Protein AF-A0A7S3M0L0-F1 (afdb_monomer_lite)

Sequence (128 aa):
MGMGGDDMAPYAPDFDLDLVDRPATVGDTDIGYSRNSKFVDIKLVKKHLLDCITEDIEDAKEVGKKQTDSSFQDLVDRTVRRMPKSETANMSVAVCFICALHLCNEKSLELQVDPNRPLGDFAVVGSS

InterPro domains:
  IPR022816 Condensin complex subunit 2/barren [PF05786] (14-123)
  IPR022816 Condensin complex subunit 2/barren [PTHR13108] (16-124)

Radius of gyration: 35.68 Å; chains: 1; bounding box: 81×87×70 Å

Foldseek 3Di:
DDDDDDDDDPPPPPPVPVVPDDPDDDPPDPPPPPPDDQDADLVLLLVQLVVVVVVQVVVCVVVVHQKGFDWLVVSLVSSLVPDDPSNNVSDDSVSSVVSLVVCCVVQVWDWDADPVCRPDITTIMHGD

Structure (mmCIF, N/CA/C/O backbone):
data_AF-A0A7S3M0L0-F1
#
_entry.id   AF-A0A7S3M0L0-F1
#
loop_
_atom_site.group_PDB
_atom_site.id
_atom_site.type_symbol
_atom_site.label_atom_id
_atom_site.label_alt_id
_atom_site.label_comp_id
_atom_site.label_asym_id
_atom_site.label_entity_id
_atom_site.label_seq_id
_atom_site.pdbx_PDB_ins_code
_atom_site.Cartn_x
_atom_site.Cartn_y
_atom_site.Cartn_z
_atom_site.occupancy
_atom_site.B_iso_or_equiv
_atom_site.auth_seq_id
_atom_site.auth_comp_id
_atom_site.auth_asym_id
_atom_site.auth_atom_id
_atom_site.pdbx_PDB_model_num
ATOM 1 N N . MET A 1 1 ? 63.025 -75.482 -54.380 1.00 38.22 1 MET A N 1
ATOM 2 C CA . MET A 1 1 ? 63.655 -76.181 -53.236 1.00 38.22 1 MET A CA 1
ATOM 3 C C . MET A 1 1 ? 63.935 -75.100 -52.208 1.00 38.22 1 MET A C 1
ATOM 5 O O . MET A 1 1 ? 64.735 -74.236 -52.518 1.00 38.22 1 MET A O 1
ATOM 9 N N . GLY A 1 2 ? 63.045 -74.881 -51.235 1.00 41.84 2 GLY A N 1
ATOM 10 C CA . GLY A 1 2 ? 63.008 -75.587 -49.937 1.00 41.84 2 GLY A CA 1
ATOM 11 C C . GLY A 1 2 ? 63.991 -74.877 -48.993 1.00 41.84 2 GLY A C 1
ATOM 12 O O . GLY A 1 2 ? 65.090 -74.583 -49.432 1.00 41.84 2 GLY A O 1
ATOM 13 N N . MET A 1 3 ? 63.724 -74.510 -47.746 1.00 46.50 3 MET A N 1
ATOM 14 C CA . MET A 1 3 ? 62.667 -74.740 -46.756 1.00 46.50 3 MET A CA 1
ATOM 15 C C . MET A 1 3 ? 62.588 -73.439 -45.917 1.00 46.50 3 MET A C 1
ATOM 17 O O . MET A 1 3 ? 63.526 -72.652 -45.951 1.00 46.50 3 MET A O 1
ATOM 21 N N . GLY A 1 4 ? 61.462 -73.083 -45.301 1.00 44.69 4 GLY A N 1
ATOM 22 C CA . GLY A 1 4 ? 61.120 -73.543 -43.951 1.00 44.69 4 GLY A CA 1
ATOM 23 C C . GLY A 1 4 ? 61.629 -72.541 -42.907 1.00 44.69 4 GLY A C 1
ATOM 24 O O . GLY A 1 4 ? 62.816 -72.235 -42.882 1.00 44.69 4 GLY A O 1
ATOM 25 N N . GLY A 1 5 ? 60.734 -72.023 -42.071 1.00 45.22 5 GLY A N 1
ATOM 26 C CA . GLY A 1 5 ? 61.089 -71.091 -41.005 1.00 45.22 5 GLY A CA 1
ATOM 27 C C . GLY A 1 5 ? 59.846 -70.482 -40.384 1.00 45.22 5 GLY A C 1
ATOM 28 O O . GLY A 1 5 ? 59.372 -69.443 -40.825 1.00 45.22 5 GLY A O 1
ATOM 29 N N . ASP A 1 6 ? 59.293 -71.201 -39.420 1.00 53.94 6 ASP A N 1
ATOM 30 C CA . ASP A 1 6 ? 58.149 -70.838 -38.600 1.00 53.94 6 ASP A CA 1
ATOM 31 C C . ASP A 1 6 ? 58.463 -69.600 -37.740 1.00 53.94 6 ASP A C 1
ATOM 33 O O . ASP A 1 6 ? 59.070 -69.716 -36.677 1.00 53.94 6 ASP A O 1
ATOM 37 N N . ASP A 1 7 ? 58.036 -68.412 -38.172 1.00 50.41 7 ASP A N 1
ATOM 38 C CA . ASP A 1 7 ? 57.990 -67.233 -37.303 1.00 50.41 7 ASP A CA 1
ATOM 39 C C . ASP A 1 7 ? 56.602 -67.140 -36.662 1.00 50.41 7 ASP A C 1
ATOM 41 O O . ASP A 1 7 ? 55.610 -66.706 -37.251 1.00 50.41 7 ASP A O 1
ATOM 45 N N . MET A 1 8 ? 56.559 -67.640 -35.429 1.00 54.06 8 MET A N 1
ATOM 46 C CA . MET A 1 8 ? 55.464 -67.551 -34.473 1.00 54.06 8 MET A CA 1
ATOM 47 C C . MET A 1 8 ? 54.993 -66.093 -34.365 1.00 54.06 8 MET A C 1
ATOM 49 O O . MET A 1 8 ? 55.692 -65.241 -33.819 1.00 54.06 8 MET A O 1
ATOM 53 N N . ALA A 1 9 ? 53.812 -65.797 -34.916 1.00 60.09 9 ALA A N 1
ATOM 54 C CA . ALA A 1 9 ? 53.204 -64.479 -34.807 1.00 60.09 9 ALA A CA 1
ATOM 55 C C . ALA A 1 9 ? 52.973 -64.148 -33.320 1.00 60.09 9 ALA A C 1
ATOM 57 O O . ALA A 1 9 ? 52.259 -64.900 -32.646 1.00 60.09 9 ALA A O 1
ATOM 58 N N . PRO A 1 10 ? 53.531 -63.049 -32.780 1.00 51.78 10 PRO A N 1
ATOM 59 C CA . PRO A 1 10 ? 53.208 -62.642 -31.426 1.00 51.78 10 PRO A CA 1
ATOM 60 C C . PRO A 1 10 ? 51.728 -62.260 -31.395 1.00 51.78 10 PRO A C 1
ATOM 62 O O . PRO A 1 10 ? 51.303 -61.321 -32.067 1.00 51.78 10 PRO A O 1
ATOM 65 N N . TYR A 1 11 ? 50.941 -63.008 -30.620 1.00 54.12 11 TYR A N 1
ATOM 66 C CA . TYR A 1 11 ? 49.607 -62.605 -30.191 1.00 54.12 11 TYR A CA 1
ATOM 67 C C . TYR A 1 11 ? 49.769 -61.326 -29.365 1.00 54.12 11 TYR A C 1
ATOM 69 O O . TYR A 1 11 ? 49.978 -61.372 -28.153 1.00 54.12 11 TYR A O 1
ATOM 77 N N . ALA A 1 12 ? 49.762 -60.178 -30.037 1.00 59.28 12 ALA A N 1
ATOM 78 C CA . ALA A 1 12 ? 49.439 -58.923 -29.398 1.00 59.28 12 ALA A CA 1
ATOM 79 C C . ALA A 1 12 ? 47.942 -59.016 -29.091 1.00 59.28 12 ALA A C 1
ATOM 81 O O . ALA A 1 12 ? 47.151 -59.129 -30.029 1.00 59.28 12 ALA A O 1
ATOM 82 N N . PRO A 1 13 ? 47.516 -59.052 -27.818 1.00 53.28 13 PRO A N 1
ATOM 83 C CA . PRO A 1 13 ? 46.126 -58.774 -27.550 1.00 53.28 13 PRO A CA 1
ATOM 84 C C . PRO A 1 13 ? 45.931 -57.324 -27.988 1.00 53.28 13 PRO A C 1
ATOM 86 O O . PRO A 1 13 ? 46.468 -56.415 -27.351 1.00 53.28 13 PRO A O 1
ATOM 89 N N . ASP A 1 14 ? 45.218 -57.123 -29.095 1.00 58.41 14 ASP A N 1
ATOM 90 C CA . ASP A 1 14 ? 44.569 -55.859 -29.417 1.00 58.41 14 ASP A CA 1
ATOM 91 C C . ASP A 1 14 ? 43.597 -55.570 -28.264 1.00 58.41 14 ASP A C 1
ATOM 93 O O . ASP A 1 14 ? 42.398 -55.836 -28.324 1.00 58.41 14 ASP A O 1
ATOM 97 N N . PHE A 1 15 ? 44.140 -55.076 -27.147 1.00 55.28 15 PHE A N 1
ATOM 98 C CA . PHE A 1 15 ? 43.404 -54.246 -26.215 1.00 55.28 15 PHE A CA 1
ATOM 99 C C . PHE A 1 15 ? 43.156 -52.952 -26.970 1.00 55.28 15 PHE A C 1
ATOM 101 O O . PHE A 1 15 ? 43.843 -51.949 -26.774 1.00 55.28 15 PHE A O 1
ATOM 108 N N . ASP A 1 16 ? 42.182 -53.028 -27.872 1.00 60.53 16 ASP A N 1
ATOM 109 C CA . ASP A 1 16 ? 41.462 -51.883 -28.371 1.00 60.53 16 ASP A CA 1
ATOM 110 C C . ASP A 1 16 ? 40.787 -51.290 -27.134 1.00 60.53 16 ASP A C 1
ATOM 112 O O . ASP A 1 16 ? 39.698 -51.679 -26.706 1.00 60.53 16 ASP A O 1
ATOM 116 N N . LEU A 1 17 ? 41.544 -50.443 -26.432 1.00 58.19 17 LEU A N 1
ATOM 117 C CA . LEU A 1 17 ? 40.987 -49.466 -25.525 1.00 58.19 17 LEU A CA 1
ATOM 118 C C . LEU A 1 17 ? 40.177 -48.565 -26.444 1.00 58.19 17 LEU A C 1
ATOM 120 O O . LEU A 1 17 ? 40.694 -47.562 -26.931 1.00 58.19 17 LEU A O 1
ATOM 124 N N . ASP A 1 18 ? 38.945 -48.989 -26.720 1.00 63.62 18 ASP A N 1
ATOM 125 C CA . ASP A 1 18 ? 37.914 -48.207 -27.377 1.00 63.62 18 ASP A CA 1
ATOM 126 C C . ASP A 1 18 ? 37.638 -47.027 -26.441 1.00 63.62 18 ASP A C 1
ATOM 128 O O . ASP A 1 18 ? 36.809 -47.062 -25.525 1.00 63.62 18 ASP A O 1
ATOM 132 N N . LEU A 1 19 ? 38.532 -46.041 -26.538 1.00 68.75 19 LEU A N 1
ATOM 133 C CA . LEU A 1 19 ? 38.542 -44.836 -25.744 1.00 68.75 19 LEU A CA 1
ATOM 134 C C . LEU A 1 19 ? 37.285 -44.096 -26.155 1.00 68.75 19 LEU A C 1
ATOM 136 O O . LEU A 1 19 ? 37.240 -43.466 -27.208 1.00 68.75 19 LEU A O 1
ATOM 140 N N . VAL A 1 20 ? 36.265 -44.223 -25.310 1.00 72.06 20 VAL A N 1
ATOM 141 C CA . VAL A 1 20 ? 34.980 -43.556 -25.482 1.00 72.06 20 VAL A CA 1
ATOM 142 C C . VAL A 1 20 ? 35.189 -42.087 -25.836 1.00 72.06 20 VAL A C 1
ATOM 144 O O . VAL A 1 20 ? 36.040 -41.405 -25.253 1.00 72.06 20 VAL A O 1
ATOM 147 N N . ASP A 1 21 ? 34.402 -41.615 -26.801 1.00 77.06 21 ASP A N 1
ATOM 148 C CA . ASP A 1 21 ? 34.484 -40.248 -27.298 1.00 77.06 21 ASP A CA 1
ATOM 149 C C . ASP A 1 21 ? 34.468 -39.228 -26.156 1.00 77.06 21 ASP A C 1
ATOM 151 O O . ASP A 1 21 ? 33.762 -39.370 -25.148 1.00 77.06 21 ASP A O 1
ATOM 155 N N . ARG A 1 22 ? 35.253 -38.158 -26.334 1.00 71.94 22 ARG A N 1
ATOM 156 C CA . ARG A 1 22 ? 35.318 -37.055 -25.374 1.00 71.94 22 ARG A CA 1
ATOM 157 C C . ARG A 1 22 ? 33.889 -36.566 -25.081 1.00 71.94 22 ARG A C 1
ATOM 159 O O . ARG A 1 22 ? 33.163 -36.263 -26.029 1.00 71.94 22 ARG A O 1
ATOM 166 N N . PRO A 1 23 ? 33.492 -36.423 -23.800 1.00 79.69 23 PRO A N 1
ATOM 167 C CA . PRO A 1 23 ? 32.157 -35.954 -23.454 1.00 79.69 23 PRO A CA 1
ATOM 168 C C . PRO A 1 23 ? 31.849 -34.623 -24.139 1.00 79.69 23 PRO A C 1
ATOM 170 O O . PRO A 1 23 ? 32.722 -33.753 -24.226 1.00 79.69 23 PRO A O 1
ATOM 173 N N . ALA A 1 24 ? 30.606 -34.457 -24.593 1.00 79.62 24 ALA A N 1
ATOM 174 C CA . ALA A 1 24 ? 30.153 -33.210 -25.190 1.00 79.62 24 ALA A CA 1
ATOM 175 C C . ALA A 1 24 ? 30.400 -32.046 -24.219 1.00 79.62 24 ALA A C 1
ATOM 177 O O . ALA A 1 24 ? 29.879 -32.020 -23.102 1.00 79.62 24 ALA A O 1
ATOM 178 N N . THR A 1 25 ? 31.215 -31.081 -24.640 1.00 78.00 25 THR A N 1
ATOM 179 C CA . THR A 1 25 ? 31.420 -29.848 -23.885 1.00 78.00 25 THR A CA 1
ATOM 180 C C . THR A 1 25 ? 30.209 -28.951 -24.090 1.00 78.00 25 THR A C 1
ATOM 182 O O . THR A 1 25 ? 29.829 -28.678 -25.230 1.00 78.00 25 THR A O 1
ATOM 185 N N . VAL A 1 26 ? 29.609 -28.474 -23.002 1.00 76.88 26 VAL A N 1
ATOM 186 C CA . VAL A 1 26 ? 28.621 -27.392 -23.068 1.00 76.88 26 VAL A CA 1
ATOM 187 C C . VAL A 1 26 ? 29.285 -26.168 -23.698 1.00 76.88 26 VAL A C 1
ATOM 189 O O . VAL A 1 26 ? 30.374 -25.777 -23.282 1.00 76.88 26 VAL A O 1
ATOM 192 N N . GLY A 1 27 ? 28.662 -25.608 -24.737 1.00 74.69 27 GLY A N 1
ATOM 193 C CA . GLY A 1 27 ? 29.132 -24.372 -25.355 1.00 74.69 27 GLY A CA 1
ATOM 194 C C . GLY A 1 27 ? 29.044 -23.215 -24.364 1.00 74.69 27 GLY A C 1
ATOM 195 O O . GLY A 1 27 ? 28.122 -23.186 -23.542 1.00 74.69 27 GLY A O 1
ATOM 196 N N . ASP A 1 28 ? 29.986 -22.273 -24.451 1.00 70.19 28 ASP A N 1
ATOM 197 C CA . ASP A 1 28 ? 29.927 -21.026 -23.690 1.00 70.19 28 ASP A CA 1
ATOM 198 C C . ASP A 1 28 ? 28.604 -20.329 -24.008 1.00 70.19 28 ASP A C 1
ATOM 200 O O . ASP A 1 28 ? 28.398 -19.762 -25.082 1.00 70.19 28 ASP A O 1
ATOM 204 N N . THR A 1 29 ? 27.663 -20.438 -23.078 1.00 70.69 29 THR A N 1
ATOM 205 C CA . THR A 1 29 ? 26.419 -19.692 -23.146 1.00 70.69 29 THR A CA 1
ATOM 206 C C . THR A 1 29 ? 26.730 -18.339 -22.538 1.00 70.69 29 THR A C 1
ATOM 208 O O . THR A 1 29 ? 27.035 -18.260 -21.348 1.00 70.69 29 THR A O 1
ATOM 211 N N . ASP A 1 30 ? 26.671 -17.281 -23.345 1.00 72.25 30 ASP A N 1
ATOM 212 C CA . ASP A 1 30 ? 26.701 -15.912 -22.836 1.00 72.25 30 ASP A CA 1
ATOM 213 C C . ASP A 1 30 ? 25.408 -15.676 -22.047 1.00 72.25 30 ASP A C 1
ATOM 215 O O . ASP A 1 30 ? 24.365 -15.282 -22.573 1.00 72.25 30 ASP A O 1
ATOM 219 N N . ILE A 1 31 ? 25.440 -16.046 -20.768 1.00 75.38 31 ILE A N 1
ATOM 220 C CA . ILE A 1 31 ? 24.352 -15.791 -19.839 1.00 75.38 31 ILE A CA 1
ATOM 221 C C . ILE A 1 31 ? 24.373 -14.283 -19.606 1.00 75.38 31 ILE A C 1
ATOM 223 O O . ILE A 1 31 ? 25.221 -13.768 -18.879 1.00 75.38 31 ILE A O 1
ATOM 227 N N . GLY A 1 32 ? 23.437 -13.571 -20.237 1.00 73.62 32 GLY A N 1
ATOM 228 C CA . GLY A 1 32 ? 23.234 -12.135 -20.067 1.00 73.62 32 GLY A CA 1
ATOM 229 C C . GLY A 1 32 ? 22.769 -11.793 -18.651 1.00 73.62 32 GLY A C 1
ATOM 230 O O . GLY A 1 32 ? 21.606 -11.453 -18.435 1.00 73.62 32 GLY A O 1
ATOM 231 N N . TYR A 1 33 ? 23.666 -11.901 -17.669 1.00 72.06 33 TYR A N 1
ATOM 232 C CA . TYR A 1 33 ? 23.414 -11.488 -16.297 1.00 72.06 33 TYR A CA 1
ATOM 233 C C . TYR A 1 33 ? 23.019 -10.010 -16.295 1.00 72.06 33 TYR A C 1
ATOM 235 O O . TYR A 1 33 ? 23.720 -9.163 -16.857 1.00 72.06 33 TYR A O 1
ATOM 243 N N . SER A 1 34 ? 21.894 -9.686 -15.654 1.00 69.31 34 SER A N 1
ATOM 244 C CA . SER A 1 34 ? 21.464 -8.297 -15.496 1.00 69.31 34 SER A CA 1
ATOM 245 C C . SER A 1 34 ? 22.533 -7.521 -14.726 1.00 69.31 34 SER A C 1
ATOM 247 O O . SER A 1 34 ? 22.667 -7.667 -13.515 1.00 69.31 34 SER A O 1
ATOM 249 N N . ARG A 1 35 ? 23.289 -6.676 -15.433 1.00 69.69 35 ARG A N 1
ATOM 250 C CA . ARG A 1 35 ? 24.294 -5.770 -14.848 1.00 69.69 35 ARG A CA 1
ATOM 251 C C . ARG A 1 35 ? 23.679 -4.547 -14.165 1.00 69.69 35 ARG A C 1
ATOM 253 O O . ARG A 1 35 ? 24.391 -3.808 -13.495 1.00 69.69 35 ARG A O 1
ATOM 260 N N . ASN A 1 36 ? 22.377 -4.326 -14.346 1.00 61.25 36 ASN A N 1
ATOM 261 C CA . ASN A 1 36 ? 21.656 -3.208 -13.753 1.00 61.25 36 ASN A CA 1
ATOM 262 C C . ASN A 1 36 ? 21.003 -3.639 -12.435 1.00 61.25 36 ASN A C 1
ATOM 264 O O . ASN A 1 36 ? 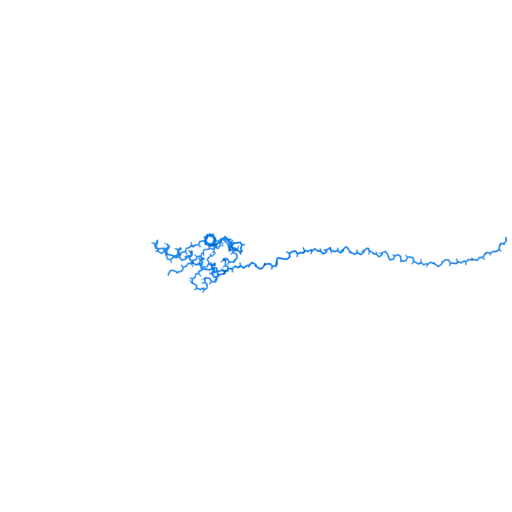20.155 -4.536 -12.423 1.00 61.25 36 ASN A O 1
ATOM 268 N N . SER A 1 37 ? 21.369 -2.971 -11.340 1.00 64.50 37 SER A N 1
ATOM 269 C CA . SER A 1 37 ? 20.602 -3.031 -10.096 1.00 64.50 37 SER A CA 1
ATOM 270 C C . SER A 1 37 ? 19.325 -2.218 -10.264 1.00 64.50 37 SER A C 1
ATOM 272 O O . SER A 1 37 ? 19.369 -1.036 -10.599 1.00 64.50 37 SER A O 1
ATOM 274 N N . LYS A 1 38 ? 18.178 -2.848 -10.012 1.00 74.50 38 LYS A N 1
ATOM 275 C CA . LYS A 1 38 ? 16.897 -2.146 -9.912 1.00 74.50 38 LYS A CA 1
ATOM 276 C C . LYS A 1 38 ? 16.899 -1.337 -8.616 1.00 74.50 38 LYS A C 1
ATOM 278 O O . LYS A 1 38 ? 16.936 -1.916 -7.533 1.00 74.50 38 LYS A O 1
ATOM 283 N N . PHE A 1 39 ? 16.910 -0.014 -8.728 1.00 80.19 39 PHE A N 1
ATOM 284 C CA . PHE A 1 39 ? 16.797 0.883 -7.580 1.00 80.19 39 PHE A CA 1
ATOM 285 C C . PHE A 1 39 ? 15.319 1.128 -7.261 1.00 80.19 39 PHE A C 1
ATOM 287 O O . PHE A 1 39 ? 14.507 1.284 -8.175 1.00 80.19 39 PHE A O 1
ATOM 294 N N . VAL A 1 40 ? 14.984 1.148 -5.970 1.00 86.62 40 VAL A N 1
ATOM 295 C CA . VAL A 1 40 ? 13.664 1.537 -5.464 1.00 86.62 40 VAL A CA 1
ATOM 296 C C . VAL A 1 40 ? 13.869 2.521 -4.321 1.00 86.62 40 VAL A C 1
ATOM 298 O O . VAL A 1 40 ? 14.557 2.199 -3.348 1.00 86.62 40 VAL A O 1
ATOM 301 N N . ASP A 1 41 ? 13.261 3.704 -4.411 1.00 89.81 41 ASP A N 1
ATOM 302 C CA . ASP A 1 41 ? 13.272 4.666 -3.309 1.00 89.81 41 ASP A CA 1
ATOM 303 C C . ASP A 1 41 ? 12.314 4.224 -2.189 1.00 89.81 41 ASP A C 1
ATOM 305 O O . ASP A 1 41 ? 11.122 4.533 -2.172 1.00 89.81 41 ASP A O 1
ATOM 309 N N . ILE A 1 42 ? 12.857 3.496 -1.212 1.00 91.12 42 ILE A N 1
ATOM 310 C CA . ILE A 1 42 ? 12.105 2.991 -0.055 1.00 91.12 42 ILE A CA 1
ATOM 311 C C . ILE A 1 42 ? 11.473 4.121 0.763 1.00 91.12 42 ILE A C 1
ATOM 313 O O . ILE A 1 42 ? 10.392 3.941 1.325 1.00 91.12 42 ILE A O 1
ATOM 317 N N . LYS A 1 43 ? 12.111 5.295 0.844 1.00 91.38 43 LYS A N 1
ATOM 318 C CA . LYS A 1 43 ? 11.557 6.418 1.613 1.00 91.38 43 LYS A CA 1
ATOM 319 C C . LYS A 1 43 ? 10.313 6.963 0.927 1.00 91.38 43 LYS A C 1
ATOM 321 O O . LYS A 1 43 ? 9.325 7.235 1.608 1.00 91.38 43 LYS A O 1
ATOM 326 N N . LEU A 1 44 ? 10.356 7.078 -0.399 1.00 91.81 44 LEU A N 1
ATOM 327 C CA . LEU A 1 44 ? 9.212 7.501 -1.201 1.00 91.81 44 LEU A CA 1
ATOM 328 C C . LEU A 1 44 ? 8.049 6.508 -1.086 1.00 91.81 44 LEU A C 1
ATOM 330 O O . LEU A 1 44 ? 6.923 6.922 -0.815 1.00 91.81 44 LEU A O 1
ATOM 334 N N . VAL A 1 45 ? 8.328 5.205 -1.205 1.00 92.88 45 VAL A N 1
ATOM 335 C CA . VAL A 1 45 ? 7.312 4.147 -1.058 1.00 92.88 45 VAL A CA 1
ATOM 336 C C . VAL A 1 45 ? 6.664 4.201 0.324 1.00 92.88 45 VAL A C 1
ATOM 338 O O . VAL A 1 45 ? 5.441 4.256 0.428 1.00 92.88 45 VAL A O 1
ATOM 341 N N . LYS A 1 46 ? 7.471 4.238 1.395 1.00 93.50 46 LYS A N 1
ATOM 342 C CA . LYS A 1 46 ? 6.961 4.317 2.772 1.00 93.50 46 LYS A CA 1
ATOM 343 C C . LYS A 1 46 ? 6.103 5.556 2.997 1.00 93.50 46 LYS A C 1
ATOM 345 O O . LYS A 1 46 ? 5.093 5.456 3.683 1.00 93.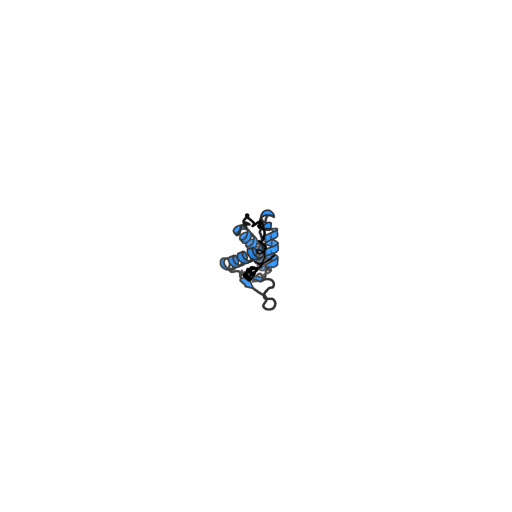50 46 LYS A O 1
ATOM 350 N N . LYS A 1 47 ? 6.500 6.701 2.432 1.00 94.06 47 LYS A N 1
ATOM 351 C CA . LYS A 1 47 ? 5.731 7.942 2.530 1.00 94.06 47 LYS A CA 1
ATOM 352 C C . LYS A 1 47 ? 4.349 7.773 1.903 1.00 94.06 47 LYS A C 1
ATOM 354 O O . LYS A 1 47 ? 3.361 7.941 2.600 1.00 94.06 47 LYS A O 1
ATOM 359 N N . HIS A 1 48 ? 4.279 7.371 0.635 1.00 94.31 48 HIS A N 1
ATOM 360 C CA . HIS A 1 48 ? 2.994 7.221 -0.051 1.00 94.31 48 HIS A CA 1
ATOM 361 C C . HIS A 1 48 ? 2.095 6.158 0.581 1.00 94.31 48 HIS A C 1
ATOM 363 O O . HIS A 1 48 ? 0.887 6.367 0.673 1.00 94.31 48 HIS A O 1
ATOM 369 N N . LEU A 1 49 ? 2.677 5.04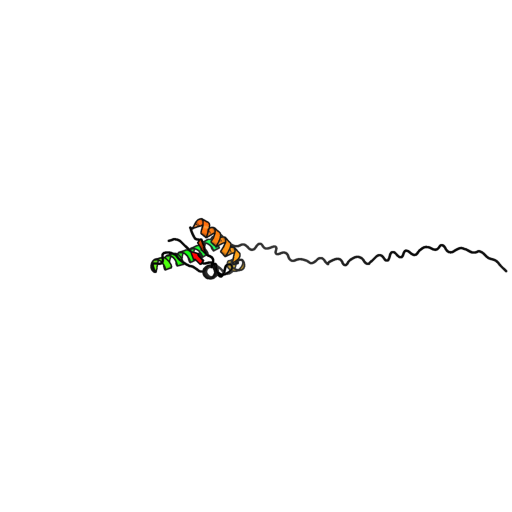6 1.035 1.00 94.00 49 LEU A N 1
ATOM 370 C CA . LEU A 1 49 ? 1.936 3.999 1.729 1.00 94.00 49 LEU A CA 1
ATOM 371 C C . LEU A 1 49 ? 1.343 4.518 3.048 1.00 94.00 49 LEU A C 1
ATOM 373 O O . LEU A 1 49 ? 0.166 4.301 3.316 1.00 94.00 49 LEU A O 1
ATOM 377 N N . LEU A 1 50 ? 2.134 5.245 3.844 1.00 93.56 50 LEU A N 1
ATOM 378 C CA . LEU A 1 50 ? 1.666 5.851 5.091 1.00 93.56 50 LEU A CA 1
ATOM 379 C C . LEU A 1 50 ? 0.614 6.939 4.850 1.00 93.56 50 LEU A C 1
ATOM 381 O O . LEU A 1 50 ? -0.340 7.019 5.617 1.00 93.56 50 LEU A O 1
ATOM 385 N N . ASP A 1 51 ? 0.767 7.748 3.800 1.00 94.12 51 ASP A N 1
ATOM 386 C CA . ASP A 1 51 ? -0.216 8.768 3.429 1.00 94.12 51 ASP A CA 1
ATOM 387 C C . ASP A 1 51 ? -1.582 8.108 3.154 1.00 94.12 51 ASP A C 1
ATOM 389 O O . ASP A 1 51 ? -2.587 8.542 3.704 1.00 94.12 51 ASP A O 1
ATOM 393 N N . CYS A 1 52 ? -1.620 7.002 2.394 1.00 93.62 52 CYS A N 1
ATOM 394 C CA . CYS A 1 52 ? -2.867 6.267 2.125 1.00 93.62 52 CYS A CA 1
ATOM 395 C C . CYS A 1 52 ? -3.490 5.669 3.398 1.00 93.62 52 CYS A C 1
ATOM 397 O O . CYS A 1 52 ? -4.701 5.717 3.571 1.00 93.62 52 CYS A O 1
ATOM 399 N N . ILE A 1 53 ? -2.671 5.110 4.296 1.00 91.75 53 ILE A N 1
ATOM 400 C CA . ILE A 1 53 ? -3.159 4.552 5.569 1.00 91.75 53 ILE A CA 1
ATOM 401 C C . ILE A 1 53 ? -3.721 5.663 6.463 1.00 91.75 53 ILE A C 1
ATOM 403 O O . ILE A 1 53 ? -4.725 5.468 7.138 1.00 91.75 53 ILE A O 1
ATOM 407 N N . THR A 1 54 ? -3.066 6.823 6.482 1.00 91.25 54 THR A N 1
ATOM 408 C CA . THR A 1 54 ? -3.471 7.957 7.320 1.00 91.25 54 THR A CA 1
ATOM 409 C C . THR A 1 54 ? -4.804 8.532 6.853 1.00 91.25 54 THR A C 1
ATOM 411 O O . THR A 1 54 ? -5.668 8.763 7.690 1.00 91.25 54 THR A O 1
ATOM 414 N N . GLU A 1 55 ? -4.998 8.673 5.538 1.00 91.75 55 GLU A N 1
ATOM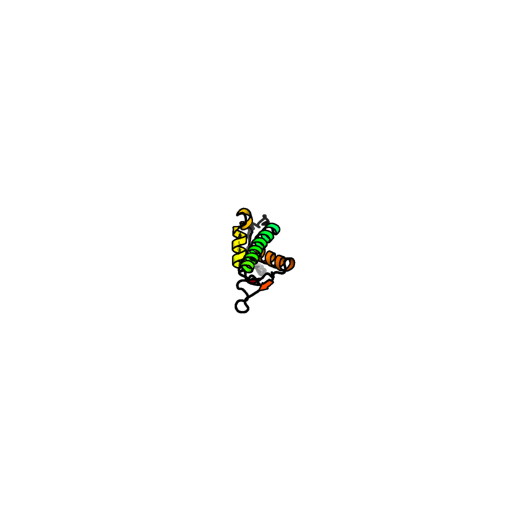 415 C CA . GLU A 1 55 ? -6.290 9.046 4.946 1.00 91.75 55 GLU A CA 1
ATOM 416 C C . GLU A 1 55 ? -7.408 8.094 5.403 1.00 91.75 55 GLU A C 1
ATOM 418 O O . GLU A 1 55 ? -8.444 8.549 5.880 1.00 91.75 55 GLU A O 1
ATOM 423 N N . ASP A 1 56 ? -7.171 6.778 5.363 1.00 90.44 56 ASP A N 1
ATOM 424 C CA . ASP A 1 56 ? -8.167 5.794 5.805 1.00 90.44 56 ASP A CA 1
ATOM 425 C C . ASP A 1 56 ? -8.474 5.898 7.313 1.00 90.44 56 ASP A C 1
ATOM 427 O O . ASP A 1 56 ? -9.614 5.695 7.735 1.00 90.44 56 ASP A O 1
ATOM 431 N N . ILE A 1 57 ? -7.471 6.214 8.144 1.00 88.06 57 ILE A N 1
ATOM 432 C CA . ILE A 1 57 ? -7.654 6.440 9.588 1.00 88.06 57 ILE A CA 1
ATOM 433 C C . ILE A 1 57 ? -8.493 7.699 9.836 1.00 88.06 57 ILE A C 1
ATOM 435 O O . ILE A 1 57 ? -9.389 7.681 10.684 1.00 88.06 57 ILE A O 1
ATOM 439 N N . GLU A 1 58 ? -8.219 8.787 9.115 1.00 88.75 58 GLU A N 1
ATOM 440 C CA . GLU A 1 58 ? -8.976 10.037 9.223 1.00 88.75 58 GLU A CA 1
ATOM 441 C C . GLU A 1 58 ? -10.431 9.844 8.773 1.00 88.75 58 GLU A C 1
ATOM 443 O O . GLU A 1 58 ? -11.351 10.203 9.511 1.00 88.75 58 GLU A O 1
ATOM 448 N N . ASP A 1 59 ? -10.651 9.167 7.645 1.00 87.38 59 ASP A N 1
ATOM 449 C CA . ASP A 1 59 ? -11.988 8.832 7.147 1.00 87.38 59 ASP A CA 1
ATOM 450 C C . ASP A 1 59 ? -12.750 7.925 8.129 1.00 87.38 59 ASP A C 1
ATOM 452 O O . ASP A 1 59 ? -13.936 8.134 8.407 1.00 87.38 59 ASP A O 1
ATOM 456 N N . ALA A 1 60 ? -12.078 6.932 8.720 1.00 86.06 60 ALA A N 1
ATOM 457 C CA . ALA A 1 60 ? -12.674 6.071 9.739 1.00 86.06 60 ALA A CA 1
ATOM 458 C C . ALA A 1 60 ? -13.103 6.867 10.983 1.00 86.06 60 ALA A C 1
ATOM 460 O O . ALA A 1 60 ? -14.171 6.599 11.548 1.00 86.06 60 ALA A O 1
ATOM 461 N N . LYS A 1 61 ? -12.308 7.864 11.385 1.00 84.75 61 LYS A N 1
ATOM 462 C CA . LYS A 1 61 ? -12.584 8.728 12.536 1.00 84.75 61 LYS A CA 1
ATOM 463 C C . LYS A 1 61 ? -13.786 9.642 12.304 1.00 84.75 61 LYS A C 1
ATOM 465 O O . LYS A 1 61 ? -14.619 9.757 13.202 1.00 84.75 61 LYS A O 1
ATOM 470 N N . GLU A 1 62 ? -13.920 10.227 11.115 1.00 84.38 62 GLU A N 1
ATOM 471 C CA . GLU A 1 62 ? -15.087 11.044 10.735 1.00 84.38 62 GLU A CA 1
ATOM 472 C C . GLU A 1 62 ? -16.390 10.225 10.763 1.00 84.38 62 GLU A C 1
ATOM 474 O O . GLU A 1 62 ? -17.444 10.714 11.171 1.00 84.38 62 GLU A O 1
ATOM 479 N N . VAL A 1 63 ? -16.313 8.936 10.417 1.00 84.06 63 VAL A N 1
ATOM 480 C CA . VAL A 1 63 ? -17.448 7.995 10.470 1.00 84.06 63 VAL A CA 1
ATOM 481 C C . VAL A 1 63 ? -17.646 7.394 11.880 1.00 84.06 63 VAL A C 1
ATOM 483 O O . VAL A 1 63 ? -18.574 6.619 12.116 1.00 84.06 63 VAL A O 1
ATOM 486 N N . GLY A 1 64 ? -16.807 7.759 12.856 1.00 77.12 64 GLY A N 1
ATOM 487 C CA . GLY A 1 64 ? -16.907 7.311 14.248 1.00 77.12 64 GLY A CA 1
ATOM 488 C C . GLY A 1 64 ? -16.433 5.874 14.501 1.00 77.12 64 GLY A C 1
ATOM 489 O O . GLY A 1 64 ? -16.751 5.297 15.546 1.00 77.12 64 GLY A O 1
ATOM 490 N N . LYS A 1 65 ? -15.676 5.269 13.577 1.00 78.75 65 LYS A N 1
ATOM 491 C CA . LYS A 1 65 ? -15.013 3.976 13.801 1.00 78.75 65 LYS A CA 1
ATOM 492 C C . LYS A 1 65 ? -13.743 4.181 14.630 1.00 78.75 65 LYS A C 1
ATOM 494 O O . LYS A 1 65 ? -12.974 5.103 14.398 1.00 78.75 65 LYS A O 1
ATOM 499 N N . LYS A 1 66 ? -13.509 3.286 15.596 1.00 67.69 66 LYS A N 1
ATOM 500 C CA . LYS A 1 66 ? -12.312 3.313 16.462 1.00 67.69 66 LYS A CA 1
ATOM 501 C C . LYS A 1 66 ? -11.041 2.783 15.794 1.00 67.69 66 LYS A C 1
ATOM 503 O O . LYS A 1 66 ? -9.959 2.994 16.325 1.00 67.69 66 LYS A O 1
ATOM 508 N N . GLN A 1 67 ? -11.183 2.049 14.695 1.00 70.75 67 GLN A N 1
ATOM 509 C CA . GLN A 1 67 ? -10.086 1.361 14.028 1.00 70.75 67 GLN A CA 1
ATOM 510 C C . GLN A 1 67 ? -10.369 1.331 12.527 1.00 70.75 67 GLN A C 1
ATOM 512 O O . GLN A 1 67 ? -11.508 1.066 12.123 1.00 70.75 67 GLN A O 1
ATOM 517 N N . THR A 1 68 ? -9.346 1.614 11.721 1.00 78.19 68 THR A N 1
ATOM 518 C CA . THR A 1 68 ? -9.407 1.362 10.277 1.00 78.19 68 THR A CA 1
ATOM 519 C C . THR A 1 68 ? -9.148 -0.118 9.996 1.00 78.19 68 THR A C 1
ATOM 521 O O . THR A 1 68 ? -8.377 -0.755 10.712 1.00 78.19 68 THR A O 1
ATOM 524 N N . ASP A 1 69 ? -9.808 -0.654 8.976 1.00 79.19 69 ASP A N 1
ATOM 525 C CA . ASP A 1 69 ? -9.576 -1.993 8.434 1.00 79.19 69 ASP A CA 1
ATOM 526 C C . ASP A 1 69 ? -9.353 -1.830 6.929 1.00 79.19 69 ASP A C 1
ATOM 528 O O . ASP A 1 69 ? -10.290 -1.870 6.124 1.00 79.19 69 ASP A O 1
ATOM 532 N N . SER A 1 70 ? -8.112 -1.491 6.580 1.00 89.75 70 SER A N 1
ATOM 533 C CA . SER A 1 70 ? -7.708 -1.207 5.207 1.00 89.75 70 SER A CA 1
ATOM 534 C C . SER A 1 70 ? -7.094 -2.452 4.580 1.00 89.75 70 SER A C 1
ATOM 536 O O . SER A 1 70 ? -6.140 -3.020 5.108 1.00 89.75 70 SER A O 1
ATOM 538 N N . SER A 1 71 ? -7.591 -2.849 3.410 1.00 93.50 71 SER A N 1
ATOM 539 C CA . SER A 1 71 ? -6.991 -3.927 2.616 1.00 93.50 71 SER A CA 1
ATOM 540 C C . SER A 1 71 ? -5.562 -3.562 2.202 1.00 93.50 71 SER A C 1
ATOM 542 O O . SER A 1 71 ? -5.324 -2.514 1.594 1.00 93.50 71 SER A O 1
ATOM 544 N N . PHE A 1 72 ? -4.597 -4.440 2.483 1.00 94.62 72 PHE A N 1
ATOM 545 C CA . PHE A 1 72 ? -3.217 -4.253 2.044 1.00 94.62 72 PHE A CA 1
ATOM 546 C C . PHE A 1 72 ? -3.110 -4.253 0.515 1.00 94.62 72 PHE A C 1
ATOM 548 O O . PHE A 1 72 ? -2.379 -3.438 -0.045 1.00 94.62 72 PHE A O 1
ATOM 555 N N . GLN A 1 73 ? -3.855 -5.117 -0.178 1.00 94.56 73 GLN A N 1
ATOM 556 C CA . GLN A 1 73 ? -3.908 -5.115 -1.644 1.00 94.56 73 GLN A CA 1
ATOM 557 C C . GLN A 1 73 ? -4.373 -3.771 -2.219 1.00 94.56 73 GLN A C 1
ATOM 559 O O . GLN A 1 73 ? -3.751 -3.261 -3.154 1.00 94.56 73 GLN A O 1
ATOM 564 N N . ASP A 1 74 ? -5.422 -3.180 -1.646 1.00 94.50 74 ASP A N 1
ATOM 565 C CA . ASP A 1 74 ? -5.922 -1.868 -2.064 1.00 94.50 74 ASP A CA 1
ATOM 566 C C . ASP A 1 74 ? -4.902 -0.749 -1.785 1.00 94.50 74 ASP A C 1
ATOM 568 O O . ASP A 1 74 ? -4.615 0.079 -2.654 1.00 94.50 74 ASP A O 1
ATOM 572 N N . LEU A 1 75 ? -4.267 -0.775 -0.609 1.00 94.38 75 LEU A N 1
ATOM 573 C CA . LEU A 1 75 ? -3.194 0.158 -0.256 1.00 94.38 75 LEU A CA 1
ATOM 574 C C . LEU A 1 75 ? -2.011 0.074 -1.227 1.00 94.38 75 LEU A C 1
ATOM 576 O O . LEU A 1 75 ? -1.451 1.104 -1.612 1.00 94.38 75 LEU A O 1
ATOM 580 N N . VAL A 1 76 ? -1.632 -1.134 -1.655 1.00 94.12 76 VAL A N 1
ATOM 581 C CA . VAL A 1 76 ? -0.583 -1.334 -2.664 1.00 94.12 76 VAL A CA 1
ATOM 582 C C . VAL A 1 76 ? -0.991 -0.712 -3.998 1.00 94.12 76 VAL A C 1
ATOM 584 O O . VAL A 1 76 ? -0.190 0.026 -4.575 1.00 94.12 76 VAL A O 1
ATOM 587 N N . ASP A 1 77 ? -2.216 -0.949 -4.475 1.00 93.88 77 ASP A N 1
ATOM 588 C CA . ASP A 1 77 ? -2.696 -0.380 -5.741 1.00 93.88 77 ASP A CA 1
ATOM 589 C C . ASP A 1 77 ? -2.708 1.157 -5.698 1.00 93.88 77 ASP A C 1
ATOM 591 O O . ASP A 1 77 ? -2.159 1.817 -6.587 1.00 93.88 77 ASP A O 1
ATOM 595 N N . ARG A 1 78 ? -3.232 1.749 -4.617 1.00 94.12 78 ARG A N 1
ATOM 596 C CA . ARG A 1 78 ? -3.227 3.207 -4.413 1.00 94.12 78 ARG A CA 1
ATOM 597 C C . ARG A 1 78 ? -1.816 3.783 -4.340 1.00 94.12 78 ARG A C 1
ATOM 599 O O . ARG A 1 78 ? -1.539 4.802 -4.976 1.00 94.12 78 ARG A O 1
ATOM 606 N N . THR A 1 79 ? -0.908 3.115 -3.632 1.00 92.56 79 THR A N 1
ATOM 607 C CA . THR A 1 79 ? 0.497 3.535 -3.530 1.00 92.56 79 THR A CA 1
ATOM 608 C C . THR A 1 79 ? 1.162 3.547 -4.905 1.00 92.56 79 THR A C 1
ATOM 610 O O . THR A 1 79 ? 1.774 4.546 -5.286 1.00 92.56 79 THR A O 1
ATOM 613 N N . VAL A 1 80 ? 0.994 2.478 -5.691 1.00 91.50 80 VAL A N 1
ATOM 614 C CA . VAL A 1 80 ? 1.556 2.365 -7.048 1.00 91.50 80 VAL A CA 1
ATOM 615 C C . VAL A 1 80 ? 0.98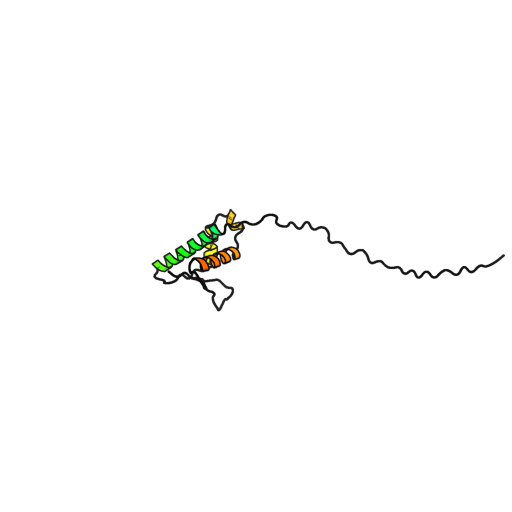8 3.439 -7.978 1.00 91.50 80 VAL A C 1
ATOM 617 O O . VAL A 1 80 ? 1.748 4.047 -8.731 1.00 91.50 80 VAL A O 1
ATOM 620 N N . ARG A 1 81 ? -0.314 3.740 -7.894 1.00 91.19 81 ARG A N 1
ATOM 621 C CA . ARG A 1 81 ? -0.957 4.798 -8.697 1.00 91.19 81 ARG A CA 1
ATOM 622 C C . ARG A 1 81 ? -0.460 6.206 -8.377 1.00 91.19 81 ARG A C 1
ATOM 624 O O . ARG A 1 81 ? -0.478 7.059 -9.261 1.00 91.19 81 ARG A O 1
ATOM 631 N N . ARG A 1 82 ? -0.041 6.462 -7.134 1.00 90.12 82 ARG A N 1
ATOM 632 C CA . ARG A 1 82 ? 0.475 7.769 -6.689 1.00 90.12 82 ARG A CA 1
ATOM 633 C C . ARG A 1 82 ? 1.929 8.013 -7.097 1.00 90.12 82 ARG A C 1
ATOM 635 O O . ARG A 1 82 ? 2.374 9.158 -7.071 1.00 90.12 82 ARG A O 1
ATOM 642 N N . MET A 1 83 ? 2.663 6.972 -7.488 1.00 86.38 83 MET A N 1
ATOM 643 C CA . MET A 1 83 ? 4.074 7.091 -7.848 1.00 86.38 83 MET A CA 1
ATOM 644 C C . MET A 1 83 ? 4.306 7.375 -9.339 1.00 86.38 83 MET A C 1
ATOM 646 O O . MET A 1 83 ? 3.523 6.964 -10.199 1.00 86.38 83 MET A O 1
ATOM 650 N N . PRO A 1 84 ? 5.428 8.034 -9.687 1.00 86.38 84 PRO A N 1
ATOM 651 C CA . PRO A 1 84 ? 5.849 8.190 -11.073 1.00 86.38 84 PRO A CA 1
ATOM 652 C C . PRO A 1 84 ? 6.072 6.836 -11.756 1.00 86.38 84 PRO A C 1
ATOM 654 O O . PRO A 1 84 ? 6.675 5.928 -11.183 1.00 86.38 84 PRO A O 1
ATOM 657 N N . LYS A 1 85 ? 5.674 6.720 -13.030 1.00 83.19 85 LYS A N 1
ATOM 658 C CA . LYS A 1 85 ? 5.810 5.470 -13.805 1.00 83.19 85 LYS A CA 1
ATOM 659 C C . LYS A 1 85 ? 7.245 4.925 -13.843 1.00 83.19 85 LYS A C 1
ATOM 661 O O . LYS A 1 85 ? 7.423 3.710 -13.877 1.00 83.19 85 LYS A O 1
ATOM 666 N N . SER A 1 86 ? 8.254 5.799 -13.800 1.00 79.88 86 SER A N 1
ATOM 667 C CA . SER A 1 86 ? 9.671 5.412 -13.742 1.00 79.88 86 SER A CA 1
ATOM 668 C C . SER A 1 86 ? 10.017 4.580 -12.502 1.00 79.88 86 SER A C 1
ATOM 670 O O . SER A 1 86 ? 10.792 3.636 -12.613 1.00 79.88 86 SER A O 1
ATOM 672 N N . GLU A 1 87 ? 9.398 4.874 -11.356 1.00 78.12 87 GLU A N 1
ATOM 673 C CA . GLU A 1 87 ? 9.633 4.177 -10.084 1.00 78.12 87 GLU A CA 1
ATOM 674 C C . GLU A 1 87 ? 8.790 2.898 -9.966 1.00 78.12 87 GLU A C 1
ATOM 676 O O . GLU A 1 87 ? 9.210 1.910 -9.362 1.00 78.12 87 GLU A O 1
ATOM 681 N N . THR A 1 88 ? 7.618 2.863 -10.613 1.00 79.50 88 THR A N 1
ATOM 682 C CA . THR A 1 88 ? 6.733 1.682 -10.587 1.00 79.50 88 THR A CA 1
ATOM 683 C C . THR A 1 88 ? 7.323 0.451 -11.279 1.00 79.50 88 THR A C 1
ATOM 685 O O . THR A 1 88 ? 6.979 -0.670 -10.920 1.00 79.50 88 THR A O 1
ATOM 688 N N . ALA A 1 89 ? 8.253 0.624 -12.225 1.00 80.44 89 ALA A N 1
ATOM 689 C CA . ALA A 1 89 ? 8.856 -0.486 -12.970 1.00 80.44 89 ALA A CA 1
ATOM 690 C C . ALA A 1 89 ? 9.682 -1.446 -12.090 1.00 80.44 89 ALA A C 1
ATOM 692 O O . ALA A 1 89 ? 9.878 -2.612 -12.443 1.00 80.44 89 ALA A O 1
ATOM 693 N N . ASN A 1 90 ? 10.159 -0.959 -10.942 1.00 81.44 90 ASN A N 1
ATOM 694 C CA . ASN A 1 90 ? 10.939 -1.736 -9.981 1.00 81.44 90 ASN A CA 1
ATOM 695 C C . ASN A 1 90 ? 10.135 -2.092 -8.719 1.00 81.44 90 ASN A C 1
ATOM 697 O O . ASN A 1 90 ? 10.660 -2.754 -7.823 1.00 81.44 90 ASN A O 1
ATOM 701 N N . MET A 1 91 ? 8.865 -1.682 -8.647 1.00 85.06 91 MET A N 1
ATOM 702 C CA . MET A 1 91 ? 7.981 -2.020 -7.540 1.00 85.06 91 MET A CA 1
ATOM 703 C C . MET A 1 91 ? 7.539 -3.478 -7.606 1.00 85.06 91 MET A C 1
ATOM 705 O O . MET A 1 91 ? 7.267 -4.041 -8.663 1.00 85.06 91 MET A O 1
ATOM 709 N N . SER A 1 92 ? 7.429 -4.085 -6.431 1.00 90.44 92 SER A N 1
ATOM 710 C CA . SER A 1 92 ? 6.820 -5.395 -6.256 1.00 90.44 92 SER A CA 1
ATOM 711 C C . SER A 1 92 ? 5.995 -5.401 -4.978 1.00 90.44 92 SER A C 1
ATOM 713 O O . SER A 1 92 ? 6.263 -4.629 -4.054 1.00 90.44 92 SER A O 1
ATOM 715 N N . VAL A 1 93 ? 5.034 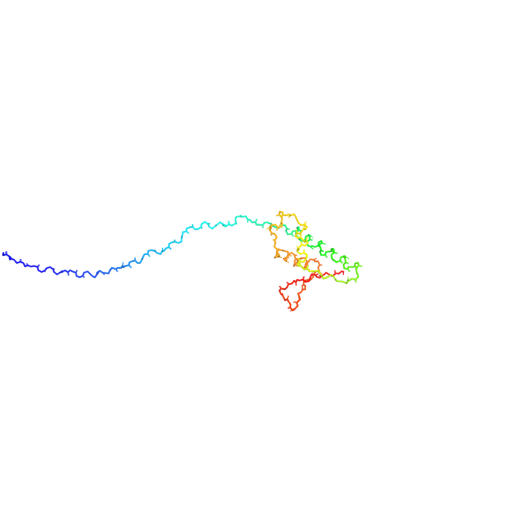-6.322 -4.903 1.00 91.81 93 VAL A N 1
ATOM 716 C CA . VAL A 1 93 ? 4.236 -6.544 -3.688 1.00 91.81 93 VAL A CA 1
ATOM 717 C C . VAL A 1 93 ? 5.144 -6.825 -2.485 1.00 91.81 93 VAL A C 1
ATOM 719 O O . VAL A 1 93 ? 4.894 -6.312 -1.400 1.00 91.81 93 VAL A O 1
ATOM 722 N N . ALA A 1 94 ? 6.249 -7.555 -2.686 1.00 92.12 94 ALA A N 1
ATOM 723 C CA . ALA A 1 94 ? 7.225 -7.846 -1.637 1.00 92.12 94 ALA A CA 1
ATOM 724 C C . ALA A 1 94 ? 7.873 -6.577 -1.057 1.00 92.12 94 ALA A C 1
ATOM 726 O O . ALA A 1 94 ? 8.017 -6.464 0.157 1.00 92.12 94 ALA A O 1
ATOM 727 N N . VAL A 1 95 ? 8.221 -5.597 -1.900 1.00 92.31 95 VAL A N 1
ATOM 728 C CA . VAL A 1 95 ? 8.785 -4.321 -1.428 1.00 92.31 95 VAL A CA 1
ATOM 729 C C . VAL A 1 95 ? 7.759 -3.545 -0.606 1.00 92.31 95 VAL A C 1
ATOM 731 O O . VAL A 1 95 ? 8.093 -3.067 0.479 1.00 92.31 95 VAL A O 1
ATOM 734 N N . CYS A 1 96 ? 6.509 -3.456 -1.076 1.00 93.50 96 CYS A N 1
ATOM 735 C CA . CYS A 1 96 ? 5.441 -2.815 -0.307 1.00 93.50 96 CYS A CA 1
ATOM 736 C C . CYS A 1 96 ? 5.204 -3.522 1.031 1.00 93.50 96 CYS A C 1
ATOM 738 O O . CYS A 1 96 ? 5.019 -2.858 2.045 1.00 93.50 96 CYS A O 1
ATOM 740 N N . PHE A 1 97 ? 5.258 -4.854 1.047 1.00 94.94 97 PHE A N 1
ATOM 741 C CA . PHE A 1 97 ? 5.048 -5.643 2.255 1.00 94.94 97 PHE A CA 1
ATOM 742 C C . PHE A 1 97 ? 6.153 -5.403 3.287 1.00 94.94 97 PHE A C 1
ATOM 744 O O . PHE A 1 97 ? 5.866 -5.124 4.447 1.00 94.94 97 PHE A O 1
ATOM 751 N N . ILE A 1 98 ? 7.420 -5.402 2.860 1.00 94.62 98 ILE A N 1
ATOM 752 C CA . ILE A 1 98 ? 8.552 -5.059 3.734 1.00 94.62 98 ILE A CA 1
ATOM 753 C C . ILE A 1 98 ? 8.394 -3.631 4.283 1.00 94.62 98 ILE A C 1
ATOM 755 O O . ILE A 1 98 ? 8.596 -3.397 5.474 1.00 94.62 98 ILE A O 1
ATOM 759 N N . CYS A 1 99 ? 7.976 -2.675 3.447 1.00 94.62 99 CYS A N 1
ATOM 760 C CA . CYS A 1 99 ? 7.702 -1.306 3.891 1.00 94.62 99 CYS A CA 1
ATOM 761 C C . CYS A 1 99 ? 6.567 -1.245 4.923 1.00 94.62 99 CYS A C 1
ATOM 763 O O . CYS A 1 99 ? 6.703 -0.536 5.918 1.00 94.62 99 CYS A O 1
ATOM 765 N N . ALA A 1 100 ? 5.485 -2.002 4.721 1.00 93.75 100 ALA A N 1
ATOM 766 C CA . ALA A 1 100 ? 4.373 -2.091 5.662 1.00 93.75 100 ALA A CA 1
ATOM 767 C C . ALA A 1 100 ? 4.818 -2.654 7.018 1.00 93.75 100 ALA A C 1
ATOM 769 O O . ALA A 1 100 ? 4.480 -2.079 8.048 1.00 93.75 100 ALA A O 1
ATOM 770 N N . LEU A 1 101 ? 5.647 -3.703 7.034 1.00 94.69 101 LEU A N 1
ATOM 771 C CA . LEU A 1 101 ? 6.220 -4.252 8.271 1.00 94.69 101 LEU A CA 1
ATOM 772 C C . LEU A 1 101 ? 7.061 -3.213 9.025 1.00 94.69 101 LEU A C 1
ATOM 774 O O . LEU A 1 101 ? 6.949 -3.082 10.243 1.00 94.69 101 LEU A O 1
ATOM 778 N N . HIS A 1 102 ? 7.873 -2.431 8.310 1.00 93.69 102 HIS A N 1
ATOM 779 C CA . HIS A 1 102 ? 8.612 -1.329 8.927 1.00 93.69 102 HIS A CA 1
ATOM 780 C C . HIS A 1 102 ? 7.681 -0.254 9.499 1.00 93.69 102 HIS A C 1
ATOM 782 O O . HIS A 1 102 ? 7.923 0.237 10.597 1.00 93.69 102 HIS A O 1
ATOM 788 N N . LEU A 1 103 ? 6.604 0.095 8.790 1.00 93.12 103 LEU A N 1
ATOM 789 C CA . LEU A 1 103 ? 5.619 1.058 9.283 1.00 93.12 103 LEU A CA 1
ATOM 790 C C . LEU A 1 103 ? 4.869 0.544 10.517 1.00 93.12 103 LEU A C 1
ATOM 792 O O . LEU A 1 103 ? 4.654 1.327 11.436 1.00 93.12 103 LEU A O 1
ATOM 796 N N . CYS A 1 104 ? 4.547 -0.750 10.588 1.00 92.19 104 CYS A N 1
ATOM 797 C CA . CYS A 1 104 ? 3.963 -1.367 11.784 1.00 92.19 104 CYS A CA 1
ATOM 798 C C . CYS A 1 104 ? 4.850 -1.144 13.013 1.00 92.19 104 CYS A C 1
ATOM 800 O O . CYS A 1 104 ? 4.374 -0.681 14.049 1.00 92.19 104 CYS A O 1
ATOM 802 N N . ASN A 1 105 ? 6.160 -1.350 12.853 1.00 91.31 105 ASN A N 1
ATOM 803 C CA . ASN A 1 105 ? 7.133 -1.119 13.920 1.00 91.31 105 ASN A CA 1
ATOM 804 C C . ASN A 1 105 ? 7.262 0.367 14.315 1.00 91.31 105 ASN A C 1
ATOM 806 O O . ASN A 1 105 ? 7.582 0.667 15.461 1.00 91.31 105 ASN A O 1
ATOM 810 N N . GLU A 1 106 ? 7.057 1.300 13.380 1.00 90.75 106 GLU A N 1
ATOM 811 C CA . GLU A 1 106 ? 7.289 2.741 13.583 1.00 90.75 106 GLU A CA 1
ATOM 812 C C . GLU A 1 106 ? 6.041 3.530 14.015 1.00 90.75 106 GLU A C 1
ATOM 814 O O . GLU A 1 106 ? 6.176 4.603 14.607 1.00 90.75 106 GLU A O 1
ATOM 819 N N . LYS A 1 107 ? 4.839 3.059 13.663 1.00 86.44 107 LYS A N 1
ATOM 820 C CA . LYS A 1 107 ? 3.583 3.831 13.727 1.00 86.44 107 LYS A CA 1
ATOM 821 C C . LYS A 1 107 ? 2.457 3.142 14.500 1.00 86.44 107 LYS A C 1
ATOM 823 O O . LYS A 1 107 ? 1.323 3.595 14.409 1.00 86.44 107 LYS A O 1
ATOM 828 N N . SER A 1 108 ? 2.754 2.080 15.255 1.00 85.62 108 SER A N 1
ATOM 829 C CA . SER A 1 108 ? 1.741 1.315 16.003 1.00 85.62 108 SER A CA 1
ATOM 830 C C . SER A 1 108 ? 0.591 0.834 15.104 1.00 85.62 108 SER A C 1
ATOM 832 O O . SER A 1 108 ? -0.583 0.924 15.466 1.00 85.62 108 SER A O 1
ATOM 834 N N . LEU A 1 109 ? 0.949 0.359 13.907 1.00 90.31 109 LEU A N 1
ATOM 835 C CA . LEU A 1 109 ? 0.036 -0.332 12.997 1.00 90.31 109 LEU A CA 1
ATOM 836 C C . LEU A 1 109 ? 0.199 -1.839 13.184 1.00 90.31 109 LEU A C 1
ATOM 838 O O . LEU A 1 109 ? 1.288 -2.307 13.522 1.00 90.31 109 LEU A O 1
ATOM 842 N N . GLU A 1 110 ? -0.853 -2.595 12.900 1.00 91.81 110 GLU A N 1
ATOM 843 C CA . GLU A 1 110 ? -0.804 -4.053 12.901 1.00 91.81 110 GLU A CA 1
ATOM 844 C C . GLU A 1 110 ? -1.288 -4.609 11.559 1.00 91.81 110 GLU A C 1
ATOM 846 O O . GLU A 1 110 ? -2.166 -4.048 10.903 1.00 91.81 110 GLU A O 1
ATOM 851 N N . LEU A 1 111 ? -0.703 -5.736 11.156 1.00 91.50 111 LEU A N 1
ATOM 852 C CA . LEU A 1 111 ? -1.148 -6.526 10.013 1.00 91.50 111 LEU A CA 1
ATOM 853 C C . LEU A 1 111 ? -1.901 -7.741 10.541 1.00 91.50 111 LEU A C 1
ATOM 855 O O . LEU A 1 111 ? -1.306 -8.633 11.148 1.00 91.50 111 LEU A O 1
ATOM 859 N N . GLN A 1 112 ? -3.206 -7.773 10.304 1.00 91.56 112 GLN A N 1
ATOM 860 C CA . GLN A 1 112 ? -4.071 -8.877 10.688 1.00 91.56 112 GLN A CA 1
ATOM 861 C C . GLN A 1 112 ? -4.322 -9.797 9.493 1.00 91.56 112 GLN A C 1
ATOM 863 O O . GLN A 1 112 ? -4.504 -9.357 8.358 1.00 91.56 112 GLN A O 1
ATOM 868 N N . VAL A 1 113 ? -4.308 -11.100 9.763 1.00 91.06 113 VAL A N 1
ATOM 869 C CA . VAL A 1 113 ? -4.535 -12.156 8.773 1.00 91.06 113 VAL A CA 1
ATOM 870 C C . VAL A 1 113 ? -5.866 -12.823 9.080 1.00 91.06 113 VAL A C 1
ATOM 872 O O . VAL A 1 113 ? -6.145 -13.130 10.240 1.00 91.06 113 VAL A O 1
ATOM 875 N N . ASP A 1 114 ? -6.661 -13.105 8.049 1.00 87.62 114 ASP A N 1
ATOM 876 C CA . ASP A 1 114 ? -7.850 -13.941 8.204 1.00 87.62 114 ASP A CA 1
ATOM 877 C C . ASP A 1 114 ? -7.425 -15.394 8.509 1.00 87.62 114 ASP A C 1
ATOM 879 O O . ASP A 1 114 ? -6.778 -16.032 7.668 1.00 87.62 114 ASP A O 1
ATOM 883 N N . PRO A 1 115 ? -7.791 -15.963 9.674 1.00 87.12 115 PRO A N 1
ATOM 884 C CA . PRO A 1 115 ? -7.433 -17.336 10.030 1.00 87.12 115 PRO A CA 1
ATOM 885 C C . PRO A 1 115 ? -7.993 -18.381 9.053 1.00 87.12 115 PRO A C 1
ATOM 887 O O . PRO A 1 115 ? -7.414 -19.459 8.922 1.00 87.12 115 PRO A O 1
ATOM 890 N N . ASN A 1 116 ? -9.079 -18.078 8.335 1.00 88.81 116 ASN A N 1
ATOM 891 C CA . ASN A 1 116 ? -9.650 -18.970 7.323 1.00 88.81 116 ASN A CA 1
ATOM 892 C C . ASN A 1 116 ? -8.927 -18.871 5.973 1.00 88.81 116 ASN A C 1
ATOM 894 O O . ASN A 1 116 ? -9.090 -19.741 5.114 1.00 88.81 116 ASN A O 1
ATOM 898 N N . ARG A 1 117 ? -8.124 -17.819 5.770 1.00 88.38 117 ARG A N 1
ATOM 899 C CA . ARG A 1 117 ? -7.384 -17.567 4.531 1.00 88.38 117 ARG A CA 1
ATOM 900 C C . ARG A 1 117 ? -5.973 -17.031 4.834 1.00 88.38 117 ARG A C 1
ATOM 902 O O . ARG A 1 117 ? -5.663 -15.891 4.497 1.00 88.38 117 ARG A O 1
ATOM 909 N N . PRO A 1 118 ? -5.076 -17.870 5.387 1.00 77.25 118 PRO A N 1
ATOM 910 C CA . PRO A 1 118 ? -3.788 -17.441 5.946 1.00 77.25 118 PRO A CA 1
ATOM 911 C C . PRO A 1 118 ? -2.787 -16.852 4.936 1.00 77.25 118 PRO A C 1
ATOM 913 O O . PRO A 1 118 ? -1.823 -16.208 5.331 1.00 77.25 118 PRO A O 1
ATOM 916 N N . LEU A 1 119 ? -2.996 -17.078 3.637 1.00 84.38 119 LEU A N 1
ATOM 917 C CA . LEU A 1 119 ? -2.189 -16.524 2.538 1.00 84.38 119 LEU A CA 1
ATOM 918 C C . LEU A 1 119 ? -3.033 -15.624 1.617 1.00 84.38 119 LEU A C 1
ATOM 920 O O . LEU A 1 119 ? -2.776 -15.524 0.418 1.00 84.38 119 LEU A O 1
ATOM 924 N N . GLY A 1 120 ? -4.116 -15.070 2.164 1.00 87.06 120 GLY A N 1
ATOM 925 C CA . GLY A 1 120 ? -4.998 -14.130 1.490 1.00 87.06 120 GLY A CA 1
ATOM 926 C C . GLY A 1 120 ? -4.464 -12.702 1.535 1.00 87.06 120 GLY A C 1
ATOM 927 O O . GLY A 1 120 ? -3.268 -12.458 1.398 1.00 87.06 120 GLY A O 1
ATOM 928 N N . ASP A 1 121 ? -5.383 -11.760 1.690 1.00 91.81 121 ASP A N 1
ATOM 929 C CA . ASP A 1 121 ? -5.045 -10.361 1.926 1.00 91.81 121 ASP A CA 1
ATOM 930 C C . ASP A 1 121 ? -4.789 -10.106 3.420 1.00 91.81 121 ASP A C 1
ATOM 932 O O . ASP A 1 121 ? -5.179 -10.911 4.271 1.00 91.81 121 ASP A O 1
ATOM 936 N N . PHE A 1 122 ? -4.143 -8.983 3.723 1.00 91.69 122 PHE A N 1
ATOM 937 C CA . PHE A 1 122 ? -3.911 -8.516 5.083 1.00 91.69 122 PHE A CA 1
ATOM 938 C C . PHE A 1 122 ? -4.796 -7.307 5.370 1.00 91.69 122 PHE A C 1
ATOM 940 O O . PHE A 1 122 ? -4.847 -6.370 4.574 1.00 91.69 122 PHE A O 1
ATOM 947 N N . ALA A 1 123 ? -5.432 -7.310 6.533 1.00 91.50 123 ALA A N 1
ATOM 948 C CA . ALA A 1 123 ? -6.070 -6.130 7.091 1.00 91.50 123 ALA A CA 1
ATOM 949 C C . ALA A 1 123 ? -5.001 -5.282 7.791 1.00 91.50 123 ALA A C 1
ATOM 951 O O . ALA A 1 123 ? -4.363 -5.735 8.744 1.00 91.50 123 ALA A O 1
ATOM 952 N N . VAL A 1 124 ? -4.773 -4.063 7.308 1.00 90.81 124 VAL A N 1
ATOM 953 C CA . VAL A 1 124 ? -3.918 -3.076 7.970 1.00 90.81 124 VAL A CA 1
ATOM 954 C C . VAL A 1 124 ? -4.781 -2.301 8.944 1.00 90.81 124 VAL A C 1
ATOM 956 O O . VAL A 1 124 ? -5.683 -1.566 8.539 1.00 90.81 124 VAL A O 1
ATOM 959 N N . VAL A 1 125 ? -4.486 -2.459 10.230 1.00 89.75 125 VAL A N 1
ATOM 960 C CA . VAL A 1 125 ? -5.235 -1.808 11.295 1.00 89.75 125 VAL A CA 1
ATOM 961 C C . VAL A 1 125 ? -4.374 -0.773 12.002 1.00 89.75 125 VAL A C 1
ATOM 963 O O . VAL A 1 125 ? -3.229 -1.026 12.379 1.00 89.75 125 VAL A O 1
ATOM 966 N N . GLY A 1 126 ? -4.932 0.423 12.154 1.00 82.12 126 GLY A N 1
ATOM 967 C CA . GLY A 1 126 ? -4.309 1.534 12.861 1.00 82.12 126 GLY A CA 1
ATOM 968 C C . GLY A 1 126 ? -5.108 1.904 14.100 1.00 82.12 126 GLY A C 1
ATOM 969 O O . GLY A 1 126 ? -6.336 2.000 14.044 1.00 82.12 126 GLY A O 1
ATOM 970 N N . SER A 1 127 ? -4.397 2.120 15.205 1.00 63.38 127 SER A N 1
ATOM 971 C CA . SER A 1 127 ? -4.974 2.676 16.432 1.00 63.38 127 SER A CA 1
ATOM 972 C C . SER A 1 127 ? -5.104 4.193 16.267 1.00 63.38 127 SER A C 1
ATOM 974 O O . SER A 1 127 ? -4.106 4.844 15.956 1.00 63.38 127 SER A O 1
ATOM 976 N N . SER A 1 128 ? -6.308 4.751 16.442 1.00 55.34 128 SER A N 1
ATOM 977 C CA . SER A 1 128 ? -6.516 6.211 16.539 1.00 55.34 128 SER A CA 1
ATOM 978 C C . SER A 1 128 ? -6.123 6.774 17.901 1.00 55.34 128 SER A C 1
ATOM 980 O O . SER A 1 128 ? -6.273 6.039 18.904 1.00 55.34 128 SER A O 1
#

pLDDT: mean 80.71, std 14.31, range [38.22, 94.94]

Organism: NCBI:txid89044

Secondary structure (DSSP, 8-state):
-------------------PPPPPPPP--------S-----HHHHHHHHHHHHHHHHHHHHHTT-SEEEEEHHHHHHHHHHHS-HHHHTT--HHHHHHHHHHHHHHHTEEEEE-TT-TTS-EEEEEE-